Protein AF-A0A954V6V9-F1 (afdb_monomer_lite)

Foldseek 3Di:
DDDDPDPPPDQPDPPDDPDPDDDDQLVVLCVVVVVDAPVVLVVVCPPPDDDDPVVDDPNNVSNVSNVVSVVSPDSPPDPPPCVVPDDDDDDPDDDPPVVVVVD

Structure (mmCIF, N/CA/C/O backbone):
data_AF-A0A954V6V9-F1
#
_entry.id   AF-A0A954V6V9-F1
#
loop_
_atom_site.group_PDB
_atom_site.id
_atom_site.type_symbol
_atom_site.label_atom_id
_atom_site.label_alt_id
_atom_site.label_comp_id
_atom_site.label_asym_id
_atom_site.label_entity_id
_atom_site.label_seq_id
_atom_site.pdbx_PDB_ins_code
_atom_site.Cartn_x
_atom_site.Cartn_y
_atom_site.Cartn_z
_atom_site.occupancy
_atom_site.B_iso_or_equiv
_atom_site.auth_seq_id
_atom_site.auth_comp_id
_atom_site.auth_asym_id
_atom_site.auth_atom_id
_atom_site.pdbx_PDB_model_num
ATOM 1 N N . MET A 1 1 ? -46.490 13.698 1.821 1.00 35.12 1 MET A N 1
ATOM 2 C CA . MET A 1 1 ? -45.126 14.220 2.063 1.00 35.12 1 MET A CA 1
ATOM 3 C C . MET A 1 1 ? -44.159 13.051 1.977 1.00 35.12 1 MET A C 1
ATOM 5 O O . MET A 1 1 ? -44.233 12.178 2.822 1.00 35.12 1 MET A O 1
ATOM 9 N N . ASN A 1 2 ? -43.338 12.973 0.926 1.00 31.11 2 ASN A N 1
ATOM 10 C CA . ASN A 1 2 ? -42.379 11.880 0.729 1.00 31.11 2 ASN A CA 1
ATOM 11 C C . A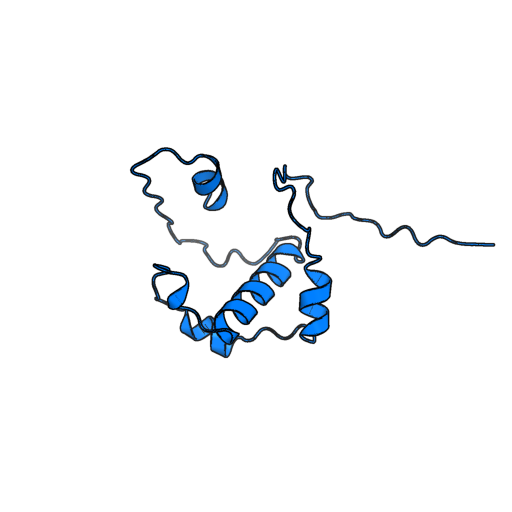SN A 1 2 ? -40.998 12.496 0.480 1.00 31.11 2 ASN A C 1
ATOM 13 O O . ASN A 1 2 ? -40.684 12.939 -0.626 1.00 31.11 2 ASN A O 1
ATOM 17 N N . THR A 1 3 ? -40.189 12.590 1.530 1.00 36.56 3 THR A N 1
ATOM 18 C CA . THR A 1 3 ? -38.830 13.127 1.474 1.00 36.56 3 THR A CA 1
ATOM 19 C C . THR A 1 3 ? -37.866 12.012 1.080 1.00 36.56 3 THR A C 1
ATOM 21 O O . THR A 1 3 ? -37.360 11.260 1.906 1.00 36.56 3 THR A O 1
ATOM 24 N N . LYS A 1 4 ? -37.590 11.904 -0.226 1.00 38.78 4 LYS A N 1
ATOM 25 C CA . LYS A 1 4 ? -36.437 11.152 -0.739 1.00 38.78 4 LYS A CA 1
ATOM 26 C C . LYS A 1 4 ? -35.161 11.736 -0.121 1.00 38.78 4 LYS A C 1
ATOM 28 O O . LYS A 1 4 ? -34.732 12.818 -0.525 1.00 38.78 4 LYS A O 1
ATOM 33 N N . LEU A 1 5 ? -34.534 11.020 0.815 1.00 37.69 5 LEU A N 1
ATOM 34 C CA . LEU A 1 5 ? -33.159 11.300 1.222 1.00 37.69 5 LEU A CA 1
ATOM 35 C C . LEU A 1 5 ? -32.241 11.046 0.021 1.00 37.69 5 LEU A C 1
ATOM 37 O O . LEU A 1 5 ? -31.879 9.915 -0.303 1.00 37.69 5 LEU A O 1
ATOM 41 N N . LYS A 1 6 ? -31.874 12.126 -0.670 1.00 36.12 6 LYS A N 1
ATOM 42 C CA . LYS A 1 6 ? -30.757 12.129 -1.611 1.00 36.12 6 LYS A CA 1
ATOM 43 C C . LYS A 1 6 ? -29.480 11.893 -0.806 1.00 36.12 6 LYS A C 1
ATOM 45 O O . LYS A 1 6 ? -28.990 12.804 -0.144 1.00 36.12 6 LYS A O 1
ATOM 50 N N . SER A 1 7 ? -28.939 10.679 -0.883 1.00 42.22 7 SER A N 1
ATOM 51 C CA . SER A 1 7 ? -27.565 10.392 -0.470 1.00 42.22 7 SER A CA 1
ATOM 52 C C . SER A 1 7 ? -26.621 11.275 -1.294 1.00 42.22 7 SER A C 1
ATOM 54 O O . SER A 1 7 ? -26.411 11.053 -2.490 1.00 42.22 7 SER A O 1
ATOM 56 N N . LYS A 1 8 ? -26.121 12.348 -0.670 1.00 36.06 8 LYS A N 1
ATOM 57 C CA . LYS A 1 8 ? -25.082 13.216 -1.228 1.00 36.06 8 LYS A CA 1
ATOM 58 C C . LYS A 1 8 ? -23.796 12.394 -1.341 1.00 36.06 8 LYS A C 1
ATOM 60 O O . LYS A 1 8 ? -23.048 12.252 -0.380 1.00 36.06 8 LYS A O 1
ATOM 65 N N . ARG A 1 9 ? -23.530 11.870 -2.538 1.00 43.91 9 ARG A N 1
ATOM 66 C CA . ARG A 1 9 ? -22.187 11.457 -2.964 1.00 43.91 9 ARG A CA 1
ATOM 67 C C . ARG A 1 9 ? -21.339 12.719 -3.131 1.00 43.91 9 ARG A C 1
ATOM 69 O O . ARG A 1 9 ? -21.314 13.301 -4.209 1.00 43.91 9 ARG A O 1
ATOM 76 N N . ALA A 1 10 ? -20.703 13.174 -2.062 1.00 42.22 10 ALA A N 1
ATOM 77 C CA . ALA A 1 10 ? -19.718 14.249 -2.110 1.00 42.22 10 ALA A CA 1
ATOM 78 C C . ALA A 1 10 ? -18.442 13.729 -1.444 1.00 42.22 10 ALA A C 1
ATOM 80 O O . ALA A 1 10 ? -18.446 13.473 -0.245 1.00 42.22 10 ALA A O 1
ATOM 81 N N . GLY A 1 11 ? -17.401 13.480 -2.242 1.00 36.69 11 GLY A N 1
ATOM 82 C CA . GLY A 1 11 ? -16.079 13.087 -1.744 1.00 36.69 11 GLY A CA 1
ATOM 83 C C . GLY A 1 11 ? -15.276 12.183 -2.677 1.00 36.69 11 GLY A C 1
ATOM 84 O O . GLY A 1 11 ? -14.058 12.239 -2.663 1.00 36.69 11 GLY A O 1
ATOM 85 N N . VAL A 1 12 ? -15.918 11.402 -3.550 1.00 51.09 12 VAL A N 1
ATOM 86 C CA . VAL A 1 12 ? -15.177 10.642 -4.566 1.00 51.09 12 VAL A CA 1
ATOM 87 C C . VAL A 1 12 ? -14.981 11.568 -5.752 1.00 51.09 12 VAL A C 1
ATOM 89 O O . VAL A 1 12 ? -15.883 11.739 -6.579 1.00 51.09 12 VAL A O 1
ATOM 92 N N . ALA A 1 13 ? -13.827 12.233 -5.799 1.00 45.09 13 ALA A N 1
ATOM 93 C CA . ALA A 1 13 ? -13.362 12.850 -7.027 1.00 45.09 13 ALA A CA 1
ATOM 94 C C . ALA A 1 13 ? -13.559 11.835 -8.159 1.00 45.09 13 ALA A C 1
ATOM 96 O O . ALA A 1 13 ? -13.253 10.651 -8.025 1.00 45.09 13 ALA A O 1
ATOM 97 N N . LYS A 1 14 ? -14.184 12.310 -9.233 1.00 47.84 14 LYS A N 1
ATOM 98 C CA . LYS A 1 14 ? -14.648 11.560 -10.401 1.00 47.84 14 LYS A CA 1
ATOM 99 C C . LYS A 1 14 ? -13.439 11.079 -11.221 1.00 47.84 14 LYS A C 1
ATOM 101 O O . LYS A 1 14 ? -13.327 11.393 -12.399 1.00 47.84 14 LYS A O 1
ATOM 106 N N . PHE A 1 15 ? -12.485 10.404 -10.586 1.00 50.84 15 PHE A N 1
ATOM 107 C CA . PHE A 1 15 ? -11.311 9.852 -11.231 1.00 50.84 15 PHE A CA 1
ATOM 108 C C . PHE A 1 15 ? -11.776 8.771 -12.196 1.00 50.84 15 PHE A C 1
ATOM 110 O O . PHE A 1 15 ? -12.655 7.965 -11.886 1.00 50.84 15 PHE A O 1
ATOM 117 N N . ALA A 1 16 ? -11.238 8.831 -13.409 1.00 48.19 16 ALA A N 1
ATOM 118 C CA . ALA A 1 16 ? -11.603 8.000 -14.538 1.00 48.19 16 ALA A CA 1
ATOM 119 C C . ALA A 1 16 ? -11.357 6.515 -14.232 1.00 48.19 16 ALA A C 1
ATOM 121 O O . ALA A 1 16 ? -10.311 5.951 -14.544 1.00 48.19 16 ALA A O 1
ATOM 122 N N . THR A 1 17 ? -12.343 5.860 -13.630 1.00 53.66 17 THR A N 1
ATOM 123 C CA . THR A 1 17 ? -12.390 4.405 -13.574 1.00 53.66 17 THR A CA 1
ATOM 124 C C . THR A 1 17 ? -12.750 3.914 -14.977 1.00 53.66 17 THR A C 1
ATOM 126 O O . THR A 1 17 ? -13.861 4.103 -15.466 1.00 53.66 17 THR A O 1
ATOM 129 N N . ASN A 1 18 ? -11.768 3.322 -15.662 1.00 56.38 18 ASN A N 1
ATOM 130 C CA . ASN A 1 18 ? -11.969 2.610 -16.928 1.00 56.38 18 ASN A CA 1
ATOM 131 C C . ASN A 1 18 ? -12.364 1.139 -16.706 1.00 56.38 18 ASN A C 1
ATOM 133 O O . ASN A 1 18 ? -12.421 0.354 -17.655 1.00 56.38 18 ASN A O 1
ATOM 137 N N . SER A 1 19 ? -12.627 0.755 -15.454 1.00 62.88 19 SER A N 1
ATOM 138 C CA . SER A 1 19 ? -13.024 -0.599 -15.106 1.00 62.88 19 SER A CA 1
ATOM 139 C C . SER A 1 19 ? -14.523 -0.770 -15.322 1.00 62.88 19 SER A C 1
ATOM 141 O O . SER A 1 19 ? -15.338 -0.110 -14.681 1.00 62.88 19 SER A O 1
ATOM 143 N N . LYS A 1 20 ? -14.893 -1.713 -16.194 1.00 68.19 20 LYS A N 1
ATOM 144 C CA . LYS A 1 20 ? -16.277 -2.202 -16.340 1.00 68.19 20 LYS A CA 1
ATOM 145 C C . LYS A 1 20 ? -16.676 -3.182 -15.220 1.00 68.19 20 LYS A C 1
ATOM 147 O O . LYS A 1 20 ? -17.738 -3.794 -15.291 1.00 68.19 20 LYS A O 1
ATOM 152 N N . GLY A 1 21 ? -15.801 -3.394 -14.234 1.00 73.88 21 GLY A N 1
ATOM 153 C CA . GLY A 1 21 ? -16.019 -4.318 -13.126 1.00 73.88 21 GLY A CA 1
ATOM 154 C C . GLY A 1 21 ? -17.057 -3.825 -12.118 1.00 73.88 21 GLY A C 1
ATOM 155 O O . GLY A 1 21 ? -17.491 -2.673 -12.142 1.00 73.88 21 GLY A O 1
ATOM 156 N N . LYS A 1 22 ? -17.444 -4.713 -11.194 1.00 77.12 22 LYS A N 1
ATOM 157 C CA . LYS A 1 22 ? -18.307 -4.349 -10.064 1.00 77.12 22 LYS A CA 1
ATOM 158 C C . LYS A 1 22 ? -17.615 -3.276 -9.224 1.00 77.12 22 LYS A C 1
ATOM 160 O O . LYS A 1 22 ? -16.497 -3.482 -8.763 1.00 77.12 22 LYS A O 1
ATOM 165 N N . GLN A 1 23 ? -18.301 -2.160 -9.003 1.00 76.56 23 GLN A N 1
ATOM 166 C CA . GLN A 1 23 ? -17.886 -1.172 -8.014 1.00 76.56 23 GLN A CA 1
ATOM 167 C C . GLN A 1 23 ? -18.309 -1.665 -6.634 1.00 76.56 23 GLN A C 1
ATOM 169 O O . GLN A 1 23 ? -19.496 -1.892 -6.384 1.00 76.56 23 GLN A O 1
ATOM 174 N N . LEU A 1 24 ? -17.327 -1.876 -5.767 1.00 81.38 24 LEU A N 1
ATOM 175 C CA . LEU A 1 24 ? -17.559 -2.208 -4.369 1.00 81.38 24 LEU A CA 1
ATOM 176 C C . LEU A 1 24 ? -17.724 -0.905 -3.584 1.00 81.38 24 LEU A C 1
ATOM 178 O O . LEU A 1 24 ? -17.050 0.077 -3.872 1.00 81.38 24 LEU A O 1
ATOM 182 N N . ASP A 1 25 ? -18.645 -0.892 -2.622 1.00 88.19 25 ASP A N 1
ATOM 183 C CA . ASP A 1 25 ? -18.792 0.229 -1.693 1.00 88.19 25 ASP A CA 1
ATOM 184 C C . ASP A 1 25 ? -17.859 -0.014 -0.496 1.00 88.19 25 ASP A C 1
ATOM 186 O O . ASP A 1 25 ? -18.102 -0.968 0.255 1.00 88.19 25 ASP A O 1
ATOM 190 N N . PRO A 1 26 ? -16.807 0.802 -0.299 1.00 89.69 26 PRO A N 1
ATOM 191 C CA . PRO A 1 26 ? -15.846 0.594 0.782 1.00 89.69 26 PRO A CA 1
ATOM 192 C C . PRO A 1 26 ? -16.505 0.666 2.165 1.00 89.69 26 PRO A C 1
ATOM 194 O O . PRO A 1 26 ? -16.081 -0.033 3.086 1.00 89.69 26 PRO A O 1
ATOM 197 N N . ARG A 1 27 ? -17.593 1.434 2.320 1.00 90.56 27 ARG A N 1
ATOM 198 C CA . ARG A 1 27 ? -18.297 1.575 3.607 1.00 90.56 27 ARG A CA 1
ATOM 199 C C . ARG A 1 27 ? -18.925 0.264 4.055 1.00 90.56 27 ARG A C 1
ATOM 201 O O . ARG A 1 27 ? -18.825 -0.080 5.225 1.00 90.56 27 ARG A O 1
ATOM 208 N N . ARG A 1 28 ? -19.471 -0.512 3.114 1.00 92.19 28 ARG A N 1
ATOM 209 C CA . ARG A 1 28 ? -20.072 -1.822 3.409 1.00 92.19 28 ARG A CA 1
ATOM 210 C C . ARG A 1 28 ? -19.056 -2.820 3.955 1.00 92.19 28 ARG A C 1
ATOM 212 O O . ARG A 1 28 ? -19.412 -3.648 4.783 1.00 92.19 28 ARG A O 1
ATOM 219 N N . LEU A 1 29 ? -17.803 -2.759 3.492 1.00 90.19 29 LEU A N 1
ATOM 220 C CA . LEU A 1 29 ? -16.742 -3.621 4.017 1.00 90.19 29 LEU A CA 1
ATOM 221 C C . LEU A 1 29 ? -16.372 -3.225 5.448 1.00 90.19 29 LEU A C 1
ATOM 223 O O . LEU A 1 29 ? -16.222 -4.100 6.296 1.00 90.19 29 LEU A O 1
ATOM 227 N N . LEU A 1 30 ? -16.247 -1.923 5.715 1.00 90.62 30 LEU A N 1
ATOM 228 C CA . LEU A 1 30 ? -15.944 -1.420 7.054 1.00 90.62 30 LEU A CA 1
ATOM 229 C C . LEU A 1 30 ? -17.074 -1.740 8.041 1.00 90.62 30 LEU A C 1
ATOM 231 O O . LEU A 1 30 ? -16.788 -2.201 9.140 1.00 90.62 30 LEU A O 1
ATOM 235 N N . GLU A 1 31 ? -18.335 -1.570 7.636 1.00 92.00 31 GLU A N 1
ATOM 236 C CA . GLU A 1 31 ? -19.519 -1.954 8.420 1.00 92.00 31 GLU A CA 1
ATOM 237 C C . GLU A 1 31 ? -19.533 -3.454 8.731 1.00 92.00 31 GLU A C 1
ATOM 239 O O . GLU A 1 31 ? -19.719 -3.838 9.879 1.00 92.00 31 GLU A O 1
ATOM 244 N N . ALA A 1 32 ? -19.257 -4.309 7.740 1.00 89.06 32 ALA A N 1
ATOM 245 C CA . ALA A 1 32 ? -19.189 -5.761 7.933 1.00 89.06 32 ALA A CA 1
ATOM 246 C C . ALA A 1 32 ? -18.039 -6.215 8.854 1.00 89.06 32 ALA A C 1
ATOM 248 O O . ALA A 1 32 ? -17.982 -7.383 9.232 1.00 89.06 32 ALA A O 1
ATOM 249 N N . CYS A 1 33 ? -17.109 -5.313 9.171 1.00 84.88 33 CYS A N 1
ATOM 250 C CA . CYS A 1 33 ? -15.963 -5.554 10.041 1.00 84.88 33 CYS A CA 1
ATOM 251 C C . CYS A 1 33 ? -16.028 -4.722 11.334 1.00 84.88 33 CYS A C 1
ATOM 253 O O . CYS A 1 33 ? -14.998 -4.544 11.982 1.00 84.88 33 CYS A O 1
ATOM 255 N N . ASP A 1 34 ? -17.191 -4.154 11.675 1.00 85.38 34 ASP A N 1
ATOM 256 C CA . ASP A 1 34 ? -17.405 -3.285 12.845 1.00 85.38 34 ASP A CA 1
ATOM 257 C C . ASP A 1 34 ? -16.419 -2.098 12.934 1.00 85.38 34 ASP A C 1
ATOM 259 O O . ASP A 1 34 ? -16.057 -1.620 14.013 1.00 85.38 34 ASP A O 1
ATOM 263 N N . GLY A 1 35 ? -15.918 -1.638 11.784 1.00 77.00 35 GLY A N 1
ATOM 264 C CA . GLY A 1 35 ? -14.887 -0.603 11.685 1.00 77.00 35 GLY A CA 1
ATOM 265 C C . GLY A 1 35 ? -13.519 -1.003 12.256 1.00 77.00 35 GLY A C 1
ATOM 266 O O . GLY A 1 35 ? -12.622 -0.159 12.315 1.00 77.00 35 GLY A O 1
ATOM 267 N N . GLN A 1 36 ? -13.332 -2.261 12.666 1.00 84.19 36 GLN A N 1
ATOM 268 C CA . GLN A 1 36 ? -12.088 -2.757 13.244 1.00 84.19 3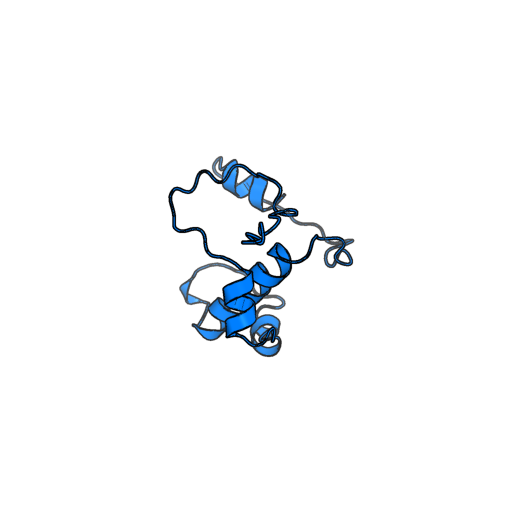6 GLN A CA 1
ATOM 269 C C . GLN A 1 36 ? -11.120 -3.193 12.143 1.00 84.19 36 GLN A C 1
ATOM 271 O O . GLN A 1 36 ? -11.398 -4.095 11.349 1.00 84.19 36 GLN A O 1
ATOM 276 N N . LEU A 1 37 ? -9.943 -2.569 12.120 1.00 87.94 37 LEU A N 1
ATOM 277 C CA . LEU A 1 37 ? -8.832 -3.038 11.300 1.00 87.94 37 LEU A CA 1
ATOM 278 C C . LEU A 1 37 ? -8.126 -4.204 11.990 1.00 87.94 37 LEU A C 1
ATOM 280 O O . LEU A 1 37 ? -7.780 -4.119 13.170 1.00 87.94 37 LEU A O 1
ATOM 284 N N . GLN A 1 38 ? -7.800 -5.245 11.225 1.00 89.81 38 GLN A N 1
ATOM 285 C CA . GLN A 1 38 ? -6.929 -6.328 11.688 1.00 89.81 38 GLN A CA 1
ATOM 286 C C . GLN A 1 38 ? -5.465 -5.860 11.759 1.00 89.81 38 GLN A C 1
ATOM 288 O O . GLN A 1 38 ? -4.628 -6.206 10.925 1.00 89.81 38 GLN A O 1
ATOM 293 N N . ARG A 1 39 ? -5.142 -5.028 12.754 1.00 90.38 39 ARG A N 1
ATOM 294 C CA . ARG A 1 39 ? -3.820 -4.397 12.872 1.00 90.38 39 ARG A CA 1
ATOM 295 C C . ARG A 1 39 ? -2.686 -5.415 13.017 1.00 90.38 39 ARG A C 1
ATOM 297 O O . ARG A 1 39 ? -1.688 -5.287 12.320 1.00 90.38 39 ARG A O 1
ATOM 304 N N . SER A 1 40 ? -2.867 -6.447 13.840 1.00 93.75 40 SER A N 1
ATOM 305 C CA . SER A 1 40 ? -1.869 -7.511 14.032 1.00 93.75 40 SER A CA 1
ATOM 306 C C . SER A 1 40 ? -1.526 -8.243 12.731 1.00 93.75 40 SER A C 1
ATOM 308 O O . SER A 1 40 ? -0.383 -8.629 12.513 1.00 93.75 40 SER A O 1
ATOM 310 N N . VAL A 1 41 ? -2.504 -8.402 11.836 1.00 94.12 41 VAL A N 1
ATOM 311 C CA . VAL A 1 41 ? -2.316 -8.991 10.505 1.00 94.12 41 VAL A CA 1
ATOM 312 C C . VAL A 1 41 ? -1.512 -8.055 9.603 1.00 94.12 41 VAL A C 1
ATOM 314 O O . VAL A 1 41 ? -0.586 -8.500 8.928 1.00 94.12 41 VAL A O 1
ATOM 317 N N . LEU A 1 42 ? -1.828 -6.757 9.619 1.00 94.06 42 LEU A N 1
ATOM 318 C CA . LEU A 1 42 ? -1.122 -5.738 8.836 1.00 94.06 42 LEU A CA 1
ATOM 319 C C . LEU A 1 42 ? 0.330 -5.548 9.296 1.00 94.06 42 LEU A C 1
ATOM 321 O O . LEU A 1 42 ? 1.212 -5.352 8.464 1.00 94.06 42 LEU A O 1
ATOM 325 N N . GLU A 1 43 ? 0.606 -5.659 10.594 1.00 95.50 43 GLU A N 1
ATOM 326 C CA . GLU A 1 43 ? 1.964 -5.569 11.149 1.00 95.50 43 GLU A CA 1
ATOM 327 C C . GLU A 1 43 ? 2.901 -6.645 10.582 1.00 95.50 43 GLU A C 1
ATOM 329 O O . GLU A 1 43 ? 4.090 -6.381 10.388 1.00 95.50 43 GLU A O 1
ATOM 334 N N . ARG A 1 44 ? 2.372 -7.819 10.200 1.00 94.69 44 ARG A N 1
ATOM 335 C CA . ARG A 1 44 ? 3.154 -8.885 9.542 1.00 94.69 44 ARG A CA 1
ATOM 336 C C . ARG A 1 44 ? 3.740 -8.461 8.191 1.00 94.69 44 ARG A C 1
ATOM 338 O O . ARG A 1 44 ? 4.705 -9.074 7.736 1.00 94.69 44 ARG A O 1
ATOM 345 N N . LEU A 1 45 ? 3.169 -7.436 7.552 1.00 93.94 45 LEU A N 1
ATOM 346 C CA . LEU A 1 45 ? 3.626 -6.901 6.265 1.00 93.94 45 LEU A CA 1
ATOM 347 C C . LEU A 1 45 ? 4.802 -5.927 6.405 1.00 93.94 45 LEU A C 1
ATOM 349 O O . LEU A 1 45 ? 5.449 -5.605 5.408 1.00 93.94 45 LEU A O 1
ATOM 353 N N . SER A 1 46 ? 5.096 -5.458 7.620 1.00 94.38 46 SER A N 1
ATOM 354 C CA . SER A 1 46 ? 6.178 -4.503 7.852 1.00 94.38 46 SER A CA 1
ATOM 355 C C . SER A 1 46 ? 7.528 -5.080 7.413 1.00 94.38 46 SER A C 1
ATOM 357 O O . SER A 1 46 ? 7.903 -6.191 7.790 1.00 94.38 46 SER A O 1
ATOM 359 N N . GLY A 1 47 ? 8.252 -4.335 6.573 1.00 94.75 47 GLY A N 1
ATOM 360 C CA . GLY A 1 47 ? 9.555 -4.745 6.039 1.00 94.75 47 GLY A CA 1
ATOM 361 C C . GLY A 1 47 ? 9.515 -5.912 5.041 1.00 94.75 47 GLY A C 1
ATOM 362 O O . GLY A 1 47 ? 10.569 -6.445 4.694 1.00 94.75 47 GLY A O 1
ATOM 363 N N . ARG A 1 48 ? 8.333 -6.335 4.570 1.00 94.81 48 ARG A N 1
ATOM 364 C CA . ARG A 1 48 ? 8.185 -7.430 3.597 1.00 94.81 48 ARG A CA 1
ATOM 365 C C . ARG A 1 48 ? 8.020 -6.900 2.172 1.00 94.81 48 ARG A C 1
ATOM 367 O O . ARG A 1 48 ? 7.366 -5.890 1.938 1.00 94.81 48 ARG A O 1
ATOM 374 N N . SER A 1 49 ? 8.604 -7.613 1.209 1.00 96.44 49 SER A N 1
ATOM 375 C CA . SER A 1 49 ? 8.439 -7.331 -0.224 1.00 96.44 49 SER A CA 1
ATOM 376 C C . SER A 1 49 ? 7.178 -7.993 -0.772 1.00 96.44 49 SER A C 1
ATOM 378 O O . SER A 1 49 ? 6.941 -9.161 -0.485 1.00 96.44 49 SER A O 1
ATOM 380 N N . ILE A 1 50 ? 6.421 -7.290 -1.621 1.00 94.88 50 ILE A N 1
ATOM 381 C CA . ILE A 1 50 ? 5.222 -7.822 -2.284 1.00 94.88 50 ILE A CA 1
ATOM 382 C C . ILE A 1 50 ? 5.605 -8.394 -3.657 1.00 94.88 50 ILE A C 1
ATOM 384 O O . ILE A 1 50 ? 5.641 -7.668 -4.644 1.00 94.88 50 ILE A O 1
ATOM 388 N N . LEU A 1 51 ? 5.891 -9.700 -3.722 1.00 95.88 51 LEU A N 1
ATOM 389 C CA . LEU A 1 51 ? 6.364 -10.358 -4.954 1.00 95.88 51 LEU A CA 1
ATOM 390 C C . LEU A 1 51 ? 5.293 -11.159 -5.714 1.00 95.88 51 LEU A C 1
ATOM 392 O O . LEU A 1 51 ? 5.235 -11.108 -6.938 1.00 95.88 51 LEU A O 1
ATOM 396 N N . HIS A 1 52 ? 4.441 -11.916 -5.015 1.00 95.69 52 HIS A N 1
ATOM 397 C CA . HIS A 1 52 ? 3.424 -12.771 -5.645 1.00 95.69 52 HIS A CA 1
ATOM 398 C C . HIS A 1 52 ? 2.151 -12.899 -4.789 1.00 95.69 52 HIS A C 1
ATOM 400 O O . HIS A 1 52 ? 2.232 -12.854 -3.562 1.00 95.69 52 HIS A O 1
ATOM 406 N N . PRO A 1 53 ? 0.959 -13.139 -5.358 1.00 93.38 53 PRO A N 1
ATOM 407 C CA . PRO A 1 53 ? -0.282 -13.201 -4.574 1.00 93.38 53 PRO A CA 1
ATOM 408 C C . PRO A 1 53 ? -0.313 -14.343 -3.546 1.00 93.38 53 PRO A C 1
ATOM 410 O O . PRO A 1 53 ? -0.915 -14.198 -2.490 1.00 93.38 53 PRO A O 1
ATOM 413 N N . ARG A 1 54 ? 0.399 -15.452 -3.795 1.00 95.00 54 ARG A N 1
ATOM 414 C CA . ARG A 1 54 ? 0.453 -16.619 -2.893 1.00 95.00 54 ARG A CA 1
ATOM 415 C C . ARG A 1 54 ? 1.184 -16.369 -1.566 1.00 95.00 54 ARG A C 1
ATOM 417 O O . ARG A 1 54 ? 1.226 -17.263 -0.735 1.00 95.00 54 ARG A O 1
ATOM 424 N N . GLN A 1 55 ? 1.767 -15.182 -1.370 1.00 94.25 55 GLN A N 1
ATOM 425 C CA . GLN A 1 55 ? 2.401 -14.810 -0.098 1.00 94.25 55 GLN A CA 1
ATOM 426 C C . GLN A 1 55 ? 1.359 -14.408 0.954 1.00 94.25 55 GLN A C 1
ATOM 428 O O . GLN A 1 55 ? 1.686 -14.304 2.130 1.00 94.25 55 GLN A O 1
ATOM 433 N N . PHE A 1 56 ? 0.128 -14.132 0.516 1.00 95.88 56 PHE A N 1
ATOM 434 C CA . PHE A 1 56 ? -0.937 -13.636 1.366 1.00 95.88 56 PHE A CA 1
ATOM 435 C C . PHE A 1 56 ? -1.942 -14.748 1.633 1.00 95.88 56 PHE A C 1
ATOM 437 O O . PHE A 1 56 ? -2.501 -15.341 0.707 1.00 95.88 56 PHE A O 1
ATOM 444 N N . ASP A 1 57 ? -2.186 -15.003 2.912 1.00 95.94 57 ASP A N 1
ATOM 445 C CA . ASP A 1 57 ? -3.330 -15.786 3.352 1.00 95.94 57 ASP A CA 1
ATOM 446 C C . ASP A 1 57 ? -4.620 -14.951 3.290 1.00 95.94 57 ASP A C 1
ATOM 448 O O . ASP A 1 57 ? -4.621 -13.740 3.036 1.00 95.94 57 ASP A O 1
ATOM 452 N N . ARG A 1 58 ? -5.751 -15.621 3.523 1.00 94.88 58 ARG A N 1
ATOM 453 C CA . ARG A 1 58 ? -7.072 -14.988 3.511 1.00 94.88 58 ARG A CA 1
ATOM 454 C C . ARG A 1 58 ? -7.142 -13.796 4.465 1.00 94.88 58 ARG A C 1
ATOM 456 O O . ARG A 1 58 ? -7.716 -12.774 4.103 1.00 94.88 58 ARG A O 1
ATOM 463 N N . GLU A 1 59 ? -6.595 -13.935 5.669 1.00 94.12 59 GLU A N 1
ATOM 464 C CA . GLU A 1 59 ? -6.622 -12.879 6.686 1.00 94.12 59 GLU A CA 1
ATOM 465 C C . GLU A 1 59 ? -5.875 -11.639 6.208 1.00 94.12 59 GLU A C 1
ATOM 467 O O . GLU A 1 59 ? -6.400 -10.531 6.280 1.00 94.12 59 GLU A O 1
ATOM 472 N N . THR A 1 60 ? -4.692 -11.825 5.628 1.00 95.31 60 THR A N 1
ATOM 473 C CA . THR A 1 60 ? -3.858 -10.736 5.120 1.00 95.31 60 THR A CA 1
ATOM 474 C C . THR A 1 60 ? -4.539 -9.999 3.975 1.00 95.31 60 THR A C 1
ATOM 476 O O . THR A 1 60 ? -4.548 -8.769 3.958 1.00 95.31 60 THR A O 1
ATOM 479 N N . VAL A 1 61 ? -5.189 -10.725 3.059 1.00 94.44 61 VAL A N 1
ATOM 480 C CA . VAL A 1 61 ? -5.982 -10.100 1.986 1.00 94.44 61 VAL A CA 1
ATOM 481 C C . VAL A 1 61 ? -7.149 -9.286 2.554 1.00 94.44 61 VAL A C 1
ATOM 483 O O . VAL A 1 61 ? -7.389 -8.169 2.096 1.00 94.44 61 VAL A O 1
ATOM 486 N N . VAL A 1 62 ? -7.852 -9.804 3.567 1.00 92.62 62 VAL A N 1
ATOM 487 C CA . VAL A 1 62 ? -8.939 -9.072 4.239 1.00 92.62 62 VAL A CA 1
ATOM 488 C C . VAL A 1 62 ? -8.405 -7.816 4.927 1.00 92.62 62 VAL A C 1
ATOM 490 O O . VAL A 1 62 ? -8.965 -6.743 4.719 1.00 92.62 62 VAL A O 1
ATOM 493 N N . GLY A 1 63 ? -7.305 -7.913 5.675 1.00 94.00 63 GLY A N 1
ATOM 494 C CA . GLY A 1 63 ? -6.687 -6.766 6.344 1.00 94.00 63 GLY A CA 1
ATOM 495 C C . GLY A 1 63 ? -6.272 -5.663 5.364 1.00 94.00 63 GLY A C 1
ATOM 496 O O . GLY A 1 63 ? -6.576 -4.491 5.592 1.00 94.00 63 GLY A O 1
ATOM 497 N N . ILE A 1 64 ? -5.648 -6.028 4.236 1.00 94.12 64 ILE A N 1
ATOM 498 C CA . ILE A 1 64 ? -5.288 -5.078 3.168 1.00 94.12 64 ILE A CA 1
ATOM 499 C C . ILE A 1 64 ? -6.546 -4.414 2.588 1.00 94.12 64 ILE A C 1
ATOM 501 O O . ILE A 1 64 ? -6.571 -3.195 2.415 1.00 94.12 64 ILE A O 1
ATOM 505 N N . ALA A 1 65 ? -7.602 -5.187 2.319 1.00 93.19 65 ALA A N 1
ATOM 506 C CA . ALA A 1 65 ? -8.851 -4.659 1.773 1.00 93.19 65 ALA A CA 1
ATOM 507 C C . ALA A 1 65 ? -9.562 -3.702 2.747 1.00 93.19 65 ALA A C 1
ATOM 509 O O . ALA A 1 65 ? -10.073 -2.665 2.324 1.00 93.19 65 ALA A O 1
ATOM 510 N N . GLN A 1 66 ? -9.562 -4.009 4.047 1.00 92.88 66 GLN A N 1
ATOM 511 C CA . GLN A 1 66 ? -10.092 -3.121 5.084 1.00 92.88 66 GLN A CA 1
ATOM 512 C C . GLN A 1 66 ? -9.307 -1.803 5.149 1.00 92.88 66 GLN A C 1
ATOM 514 O O . GLN A 1 66 ? -9.910 -0.731 5.200 1.00 92.88 66 GLN A O 1
ATOM 519 N N . LEU A 1 67 ? -7.969 -1.869 5.114 1.00 91.94 67 LEU A N 1
ATOM 520 C CA . LEU A 1 67 ? -7.120 -0.676 5.107 1.00 91.94 67 LEU A CA 1
ATOM 521 C C . LEU A 1 67 ? -7.381 0.181 3.862 1.00 91.94 67 LEU A C 1
ATOM 523 O O . LEU A 1 67 ? -7.546 1.392 3.986 1.00 91.94 67 LEU A O 1
ATOM 527 N N . ALA A 1 68 ? -7.484 -0.437 2.683 1.00 90.88 68 ALA A N 1
ATOM 528 C CA . ALA A 1 68 ? -7.819 0.260 1.443 1.00 90.88 68 ALA A CA 1
ATOM 529 C C . ALA A 1 68 ? -9.185 0.964 1.533 1.00 90.88 68 ALA A C 1
ATOM 531 O O . ALA A 1 68 ? -9.286 2.144 1.206 1.00 90.88 68 ALA A O 1
ATOM 532 N N . ALA A 1 69 ? -10.211 0.284 2.056 1.00 91.00 69 ALA A N 1
ATOM 533 C CA . ALA A 1 69 ? -11.535 0.872 2.258 1.00 91.00 69 ALA A CA 1
ATOM 534 C C . ALA A 1 69 ? -11.513 2.049 3.251 1.00 91.00 69 ALA A C 1
ATOM 536 O O . ALA A 1 69 ? -12.196 3.058 3.050 1.00 91.00 69 ALA A O 1
ATOM 537 N N . LEU A 1 70 ? -10.707 1.960 4.313 1.00 89.12 70 LEU A N 1
ATOM 538 C CA . LEU A 1 70 ? -10.525 3.065 5.253 1.00 89.12 70 LEU A CA 1
ATOM 539 C C . LEU A 1 70 ? -9.859 4.276 4.585 1.00 89.12 70 LEU A C 1
ATOM 541 O O . LEU A 1 70 ? -10.316 5.402 4.772 1.00 89.12 70 LEU A O 1
ATOM 545 N N . LEU A 1 71 ? -8.801 4.052 3.803 1.00 87.12 71 LEU A N 1
ATOM 546 C CA . LEU A 1 71 ? -8.102 5.114 3.074 1.00 87.12 71 LEU A CA 1
ATOM 547 C C . LEU A 1 71 ? -8.999 5.767 2.013 1.00 87.12 71 LEU A C 1
ATOM 549 O O . LEU A 1 71 ? -8.956 6.980 1.859 1.00 87.12 71 LEU A O 1
ATOM 553 N N . GLU A 1 72 ? -9.850 4.993 1.337 1.00 87.12 72 GLU A N 1
ATOM 554 C CA . GLU A 1 72 ? -10.805 5.508 0.346 1.00 87.12 72 GLU A CA 1
ATOM 555 C C . GLU A 1 72 ? -11.938 6.335 0.982 1.00 87.12 72 GLU A C 1
ATOM 557 O O . GLU A 1 72 ? -12.442 7.288 0.388 1.00 87.12 72 GLU A O 1
ATOM 562 N N . THR A 1 73 ? -12.363 5.979 2.199 1.00 87.00 73 THR A N 1
ATOM 563 C CA . THR A 1 73 ? -13.465 6.666 2.900 1.00 87.00 73 THR A CA 1
ATOM 564 C C . THR A 1 73 ? -13.028 7.908 3.664 1.00 87.00 73 THR A C 1
ATOM 566 O O . THR A 1 73 ? -13.855 8.792 3.907 1.00 87.00 73 THR A O 1
ATOM 569 N N . ARG A 1 74 ? -11.750 8.000 4.037 1.00 80.06 74 ARG A N 1
ATOM 570 C CA . ARG A 1 74 ? -11.182 9.206 4.636 1.00 80.06 74 ARG A CA 1
ATOM 571 C C . ARG A 1 74 ? -10.849 10.197 3.525 1.00 80.06 74 ARG A C 1
ATOM 573 O O . ARG A 1 74 ? -10.074 9.899 2.629 1.00 80.06 74 ARG A O 1
ATOM 580 N N . ASN A 1 75 ? -11.424 11.396 3.593 1.00 63.16 75 ASN A N 1
ATOM 581 C CA . ASN A 1 75 ? -10.992 12.510 2.755 1.00 63.16 75 ASN A CA 1
ATOM 582 C C . ASN A 1 75 ? -9.596 12.907 3.260 1.00 63.16 75 ASN A C 1
ATOM 584 O O . ASN A 1 75 ? -9.481 13.478 4.341 1.00 63.16 75 ASN A O 1
ATOM 588 N N . VAL A 1 76 ? -8.553 12.446 2.570 1.00 56.59 76 VAL A N 1
ATOM 589 C CA . VAL A 1 76 ? -7.176 12.364 3.074 1.00 56.59 76 VAL A CA 1
ATOM 590 C C . VAL A 1 76 ? -6.577 13.755 3.329 1.00 56.59 76 VAL A C 1
ATOM 592 O O . VAL A 1 76 ? -5.868 14.302 2.497 1.00 56.59 76 VAL A O 1
ATOM 595 N N . GLU A 1 77 ? -6.804 14.294 4.522 1.00 55.97 77 GLU A N 1
ATOM 596 C CA . GLU A 1 77 ? -5.767 14.984 5.297 1.00 55.97 77 GLU A CA 1
ATOM 597 C C . GLU A 1 77 ? -5.252 14.000 6.355 1.00 55.97 77 GLU A C 1
ATOM 599 O O . GLU A 1 77 ? -5.357 14.208 7.559 1.00 55.97 77 GLU A O 1
ATOM 604 N N . ILE A 1 78 ? -4.796 12.831 5.902 1.00 60.00 78 ILE A N 1
ATOM 605 C CA . ILE A 1 78 ? -4.113 11.890 6.787 1.00 60.00 78 ILE A CA 1
ATOM 606 C C . ILE A 1 78 ? -2.719 12.469 7.011 1.00 60.00 78 ILE A C 1
ATOM 608 O O . ILE A 1 78 ? -2.026 12.741 6.029 1.00 60.00 78 ILE A O 1
ATOM 612 N N . ASP A 1 79 ? -2.342 12.649 8.282 1.00 61.94 79 ASP A N 1
ATOM 613 C CA . ASP A 1 79 ? -0.954 12.771 8.750 1.00 61.94 79 ASP A CA 1
ATOM 614 C C . ASP A 1 79 ? -0.049 11.979 7.818 1.00 61.94 79 ASP A C 1
ATOM 616 O O . ASP A 1 79 ? -0.124 10.753 7.820 1.00 61.94 79 ASP A O 1
ATOM 620 N N . LYS A 1 80 ? 0.710 12.668 6.963 1.00 76.81 80 LYS A N 1
ATOM 621 C CA . LYS A 1 80 ? 1.411 12.084 5.817 1.00 76.81 80 LYS A CA 1
ATOM 622 C C . LYS A 1 80 ? 2.389 11.013 6.319 1.00 76.81 80 LYS A C 1
ATOM 624 O O . LYS A 1 80 ? 3.521 11.327 6.685 1.00 76.81 80 LYS A O 1
ATOM 629 N N . PRO A 1 81 ? 2.001 9.724 6.348 1.00 82.44 81 PRO A N 1
ATOM 630 C CA . PRO A 1 81 ? 2.716 8.732 7.153 1.00 82.44 81 PRO A CA 1
ATOM 631 C C . PRO A 1 81 ? 4.025 8.303 6.480 1.00 82.44 81 PRO A C 1
ATOM 633 O O . PRO A 1 81 ? 4.857 7.622 7.075 1.00 82.44 81 PRO A O 1
ATOM 636 N N . LEU A 1 82 ? 4.187 8.701 5.219 1.00 87.75 82 LEU A N 1
ATOM 637 C CA . LEU A 1 82 ? 5.353 8.472 4.385 1.00 87.75 82 LEU A CA 1
ATOM 638 C C . LEU A 1 82 ? 6.188 9.749 4.201 1.00 87.75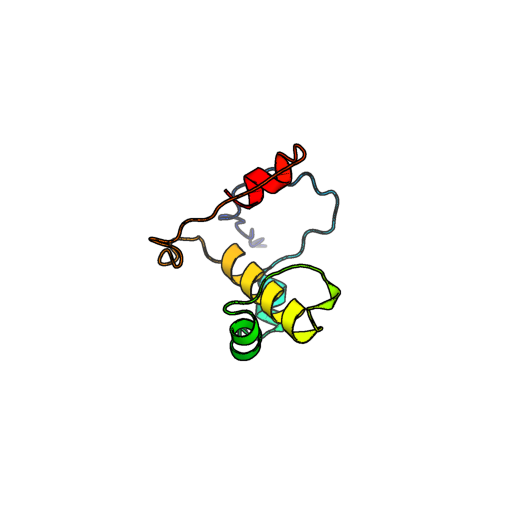 82 LEU A C 1
ATOM 640 O O . LEU A 1 82 ? 7.096 9.746 3.372 1.00 87.75 82 LEU A O 1
ATOM 644 N N . ASP A 1 83 ? 5.922 10.825 4.953 1.00 89.56 83 ASP A N 1
ATOM 645 C CA . ASP A 1 83 ? 6.757 12.028 4.898 1.00 89.56 83 ASP A CA 1
ATOM 646 C C . ASP A 1 83 ? 8.225 11.685 5.194 1.00 89.56 83 ASP A C 1
ATOM 648 O O . ASP A 1 83 ? 8.561 10.923 6.106 1.00 89.56 83 ASP A O 1
ATOM 652 N N . GLY A 1 84 ? 9.116 12.218 4.356 1.00 92.69 84 GLY A N 1
ATOM 653 C CA . GLY A 1 84 ? 10.547 11.921 4.404 1.00 92.69 84 GLY A CA 1
ATOM 654 C C . GLY A 1 84 ? 10.942 10.539 3.867 1.00 92.69 84 GLY A C 1
ATOM 655 O O . GLY A 1 84 ? 12.114 10.170 3.967 1.00 92.69 84 GLY A O 1
ATOM 656 N N . LYS A 1 85 ? 10.013 9.757 3.297 1.00 92.88 85 LYS A N 1
ATOM 657 C CA . LYS A 1 85 ? 10.324 8.503 2.590 1.00 92.88 85 LYS A CA 1
ATOM 658 C C . LYS A 1 85 ? 10.421 8.740 1.083 1.00 92.88 85 LYS A C 1
ATOM 660 O O . LYS A 1 85 ? 9.687 9.543 0.520 1.00 92.88 85 LYS A O 1
ATOM 665 N N . ILE A 1 86 ? 11.329 8.013 0.433 1.00 94.31 86 ILE A N 1
ATOM 666 C CA . ILE A 1 86 ? 11.523 8.041 -1.022 1.00 94.31 86 ILE A CA 1
ATOM 667 C C . ILE A 1 86 ? 10.993 6.730 -1.602 1.00 94.31 86 ILE A C 1
ATOM 669 O O . ILE A 1 86 ? 11.404 5.654 -1.165 1.00 94.31 86 ILE A O 1
ATOM 673 N N . ALA A 1 87 ? 10.107 6.822 -2.594 1.00 93.00 87 ALA A N 1
ATOM 674 C CA . ALA A 1 87 ? 9.655 5.690 -3.394 1.00 93.00 87 ALA A CA 1
ATOM 675 C C . ALA A 1 87 ? 10.358 5.712 -4.760 1.00 93.00 87 ALA A C 1
ATOM 677 O O . ALA A 1 87 ? 10.359 6.734 -5.443 1.00 93.00 87 ALA A O 1
ATOM 678 N N . ILE A 1 88 ? 10.958 4.587 -5.157 1.00 94.19 88 ILE A N 1
ATOM 679 C CA . ILE A 1 88 ? 11.586 4.416 -6.473 1.00 94.19 88 ILE A CA 1
ATOM 680 C C . ILE A 1 88 ? 10.705 3.480 -7.291 1.00 94.19 88 ILE A C 1
ATOM 682 O O . ILE A 1 88 ? 10.426 2.359 -6.864 1.00 94.19 88 ILE A O 1
ATOM 686 N N . THR A 1 89 ? 10.293 3.921 -8.476 1.00 93.06 89 THR A N 1
ATOM 687 C CA . THR A 1 89 ? 9.560 3.090 -9.430 1.00 93.06 89 THR A CA 1
ATOM 688 C C . THR A 1 89 ? 10.481 2.703 -10.588 1.00 93.06 89 THR A C 1
ATOM 690 O O . THR A 1 89 ? 11.127 3.551 -11.199 1.00 93.06 89 THR A O 1
ATOM 693 N N . ALA A 1 90 ? 10.583 1.403 -10.873 1.00 93.06 90 ALA A N 1
ATOM 694 C CA . ALA A 1 90 ? 11.432 0.866 -11.934 1.00 93.06 90 ALA A CA 1
ATOM 695 C C . ALA A 1 90 ? 10.578 0.063 -12.922 1.00 93.06 90 ALA A C 1
ATOM 697 O O . ALA A 1 90 ? 9.966 -0.939 -12.554 1.00 93.06 90 ALA A O 1
ATOM 698 N N . PHE A 1 91 ? 10.539 0.512 -14.177 1.00 92.56 91 PHE A N 1
ATOM 699 C CA . PHE A 1 91 ? 9.770 -0.104 -15.255 1.00 92.56 91 PHE A CA 1
ATOM 700 C C . PHE A 1 91 ? 10.699 -0.416 -16.428 1.00 92.56 91 PHE A C 1
ATOM 702 O O . PHE A 1 91 ? 11.250 0.496 -17.037 1.00 92.56 91 PHE A O 1
ATOM 709 N N . PHE A 1 92 ? 10.860 -1.700 -16.751 1.00 93.50 92 PHE A N 1
ATOM 710 C CA . PHE A 1 92 ? 11.576 -2.134 -17.960 1.00 93.50 92 PHE A CA 1
ATOM 711 C C . PHE A 1 92 ? 10.706 -2.016 -19.218 1.00 93.50 92 PHE A C 1
ATOM 713 O O . PHE A 1 92 ? 11.220 -1.881 -20.323 1.00 93.50 92 PHE A O 1
ATOM 720 N N . GLU A 1 93 ? 9.385 -2.018 -19.036 1.00 95.62 93 GLU A N 1
ATOM 721 C CA . GLU A 1 93 ? 8.382 -1.859 -20.085 1.00 95.62 93 GLU A CA 1
ATOM 722 C C . GLU A 1 93 ? 7.386 -0.764 -19.695 1.00 95.62 93 GLU A C 1
ATOM 724 O O . GLU A 1 93 ? 7.054 -0.583 -18.520 1.00 95.62 93 GLU A O 1
ATOM 729 N N . ALA A 1 94 ? 6.882 -0.024 -20.682 1.00 92.50 94 ALA A N 1
ATOM 730 C CA . ALA A 1 94 ? 5.976 1.087 -20.429 1.00 92.50 94 ALA A CA 1
ATOM 731 C C . ALA A 1 94 ? 4.614 0.609 -19.885 1.00 92.50 94 ALA A C 1
ATOM 733 O O . ALA A 1 94 ? 3.871 -0.098 -20.562 1.00 92.50 94 ALA A O 1
ATOM 734 N N . SER A 1 95 ? 4.241 1.075 -18.686 1.00 93.19 95 SER A N 1
ATOM 735 C CA . SER A 1 95 ? 2.899 0.893 -18.114 1.00 93.19 95 SER A CA 1
ATOM 736 C C . SER A 1 95 ? 2.403 2.167 -17.426 1.00 93.19 95 SER A C 1
ATOM 738 O O . SER A 1 95 ? 2.515 2.341 -16.211 1.00 93.19 95 SER A O 1
ATOM 740 N N . THR A 1 96 ? 1.816 3.078 -18.209 1.00 90.69 96 THR A N 1
ATOM 741 C CA . THR A 1 96 ? 1.346 4.389 -17.724 1.00 90.69 96 THR A CA 1
ATOM 742 C C . THR A 1 96 ? 0.343 4.270 -16.579 1.00 90.69 96 THR A C 1
ATOM 744 O O . THR A 1 96 ? 0.431 5.016 -15.609 1.00 90.69 96 THR A O 1
ATOM 747 N N . ARG A 1 97 ? -0.592 3.313 -16.656 1.00 87.50 97 ARG A N 1
ATOM 748 C CA . ARG A 1 97 ? -1.622 3.123 -15.623 1.00 87.50 97 ARG A CA 1
ATOM 749 C C . ARG A 1 97 ? -1.028 2.647 -14.298 1.00 87.50 97 ARG A C 1
ATOM 751 O O . ARG A 1 97 ? -1.480 3.089 -13.253 1.00 87.50 97 ARG A O 1
ATOM 758 N N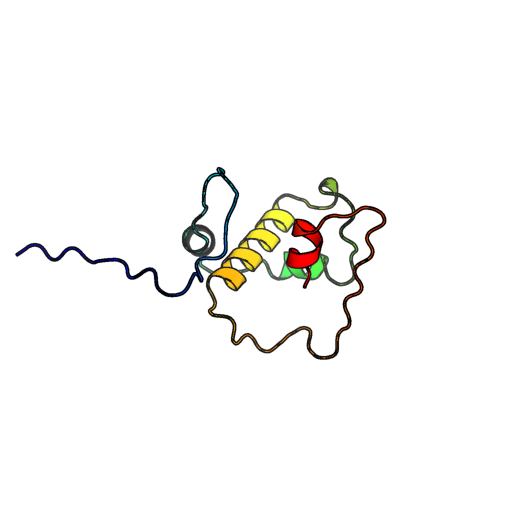 . THR A 1 98 ? -0.041 1.753 -14.342 1.00 89.12 98 THR A N 1
ATOM 759 C CA . THR A 1 98 ? 0.623 1.271 -13.126 1.00 89.12 98 THR A CA 1
ATOM 760 C C . THR A 1 98 ? 1.517 2.357 -12.543 1.00 89.12 98 THR A C 1
ATOM 762 O O . THR A 1 98 ? 1.431 2.612 -11.348 1.00 89.12 98 THR A O 1
ATOM 765 N N . ARG A 1 99 ? 2.306 3.054 -13.371 1.00 91.81 99 ARG A N 1
ATOM 766 C CA . ARG A 1 99 ? 3.151 4.17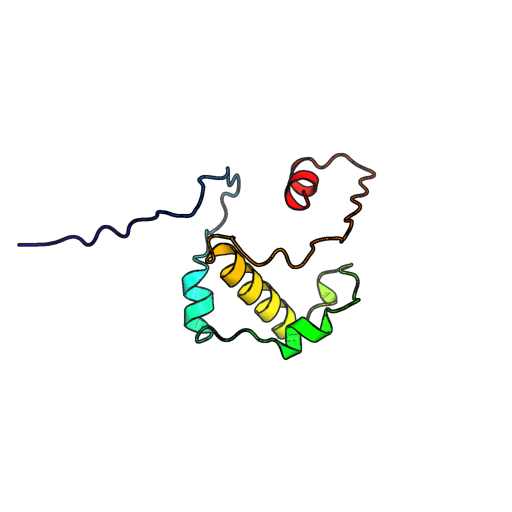2 -12.922 1.00 91.81 99 ARG A CA 1
ATOM 767 C C . ARG A 1 99 ? 2.339 5.226 -12.165 1.00 91.81 99 ARG A C 1
ATOM 769 O O . ARG A 1 99 ? 2.632 5.480 -11.007 1.00 91.81 99 ARG A O 1
ATOM 776 N N . LEU A 1 100 ? 1.266 5.733 -12.778 1.00 89.50 100 LEU A N 1
ATOM 777 C CA . LEU A 1 100 ? 0.388 6.740 -12.166 1.00 89.50 100 LEU A CA 1
ATOM 778 C C . LEU A 1 100 ? -0.353 6.251 -10.911 1.00 89.50 100 LEU A C 1
ATOM 780 O O . LEU A 1 100 ? -0.923 7.069 -10.208 1.00 89.50 100 LEU A O 1
ATOM 784 N N . SER A 1 101 ? -0.409 4.941 -10.644 1.00 87.12 101 SER A N 1
ATOM 785 C CA . SER A 1 101 ? -1.012 4.419 -9.406 1.00 87.12 101 SER A CA 1
ATOM 786 C C . SER A 1 101 ? -0.052 4.385 -8.213 1.00 87.12 101 SER A C 1
ATOM 788 O O . SER A 1 101 ? -0.511 4.211 -7.088 1.00 87.12 101 SER A O 1
ATOM 790 N N . PHE A 1 102 ? 1.258 4.513 -8.457 1.00 90.25 102 PHE A N 1
ATOM 791 C CA . PHE A 1 102 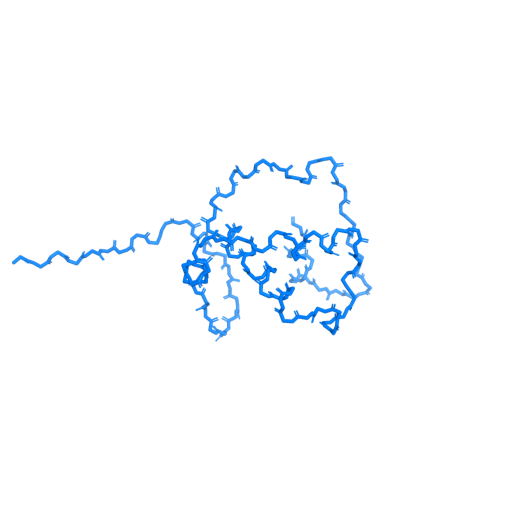? 2.294 4.599 -7.420 1.00 90.25 102 PHE A CA 1
ATOM 792 C C . PHE A 1 102 ? 2.781 6.036 -7.171 1.00 90.25 102 PHE A C 1
ATOM 794 O O . PHE A 1 102 ? 3.428 6.267 -6.152 1.00 90.25 102 PHE A O 1
ATOM 801 N N . GLU A 1 103 ? 2.513 6.953 -8.106 1.00 86.56 103 GLU A N 1
ATOM 802 C CA . GLU A 1 103 ? 2.751 8.402 -7.984 1.00 86.56 103 GLU A CA 1
ATOM 803 C C . GLU A 1 103 ? 1.645 9.079 -7.170 1.00 86.56 103 GLU A C 1
ATOM 805 O O . GLU A 1 103 ? 1.997 9.931 -6.325 1.00 86.56 103 GLU A O 1
#

Secondary structure (DSSP, 8-state):
----------S---------SPPP-HHHHHHTTTT---HHHHHTTTT-----GGG--HHHHHHHHHHHHHHHHS-S----TTTT-------SS--HHHHHHH-

Sequence (103 aa):
MNTKLKSKRAGVAKFATNSKGKQLDPRRLLEACDGQLQRSVLERLSGRSILHPRQFDRETVVGIAQLAALLETRNVEIDKPLDGKIAITAFFEASTRTRLSFE

pLDDT: mean 80.16, std 19.48, range [31.11, 96.44]

Radius of gyration: 17.24 Å; chains: 1; bounding box: 57×32×34 Å